Protein AF-A0A7J8VBV7-F1 (afdb_monomer_lite)

Organism: NCBI:txid34286

Structure (mmCIF, N/CA/C/O backbone):
data_AF-A0A7J8VBV7-F1
#
_entry.id   AF-A0A7J8VBV7-F1
#
loop_
_atom_site.group_PDB
_atom_site.id
_atom_site.type_symbol
_atom_site.label_atom_id
_atom_site.label_alt_id
_atom_site.label_comp_id
_atom_site.label_asym_id
_atom_site.label_entity_id
_atom_site.label_seq_id
_atom_site.pdbx_PDB_ins_code
_atom_site.Cartn_x
_atom_site.Cartn_y
_atom_site.Cartn_z
_atom_site.occupancy
_atom_site.B_iso_or_equiv
_atom_site.auth_seq_id
_atom_site.auth_comp_id
_atom_site.auth_asym_id
_atom_site.auth_atom_id
_atom_site.pdbx_PDB_model_num
ATOM 1 N N . MET A 1 1 ? 6.362 -12.264 -15.106 1.00 52.06 1 MET A N 1
ATOM 2 C CA . MET A 1 1 ? 5.657 -11.203 -14.359 1.00 52.06 1 MET A CA 1
ATOM 3 C C . MET A 1 1 ? 6.710 -10.272 -13.804 1.00 52.06 1 MET A C 1
ATOM 5 O O . MET A 1 1 ? 7.681 -10.774 -13.253 1.00 52.06 1 MET A O 1
ATOM 9 N N . ASP A 1 2 ? 6.552 -8.964 -13.987 1.00 80.12 2 ASP A N 1
ATOM 10 C CA . ASP A 1 2 ? 7.493 -7.982 -13.446 1.00 80.12 2 ASP A CA 1
ATOM 11 C C . ASP A 1 2 ? 7.449 -8.020 -11.915 1.00 80.12 2 ASP A C 1
ATOM 13 O O . ASP A 1 2 ? 6.386 -7.823 -11.323 1.00 80.12 2 ASP A O 1
ATOM 17 N N . SER A 1 3 ? 8.596 -8.277 -11.278 1.00 84.50 3 SER A N 1
ATOM 18 C CA . SER A 1 3 ? 8.725 -8.381 -9.813 1.00 84.50 3 SER A CA 1
ATOM 19 C C . SER A 1 3 ? 8.116 -7.171 -9.092 1.00 84.50 3 SER A C 1
ATOM 21 O O . SER A 1 3 ? 7.431 -7.320 -8.086 1.00 84.50 3 SER A O 1
ATOM 23 N N . ILE A 1 4 ? 8.285 -5.980 -9.671 1.00 87.12 4 ILE A N 1
ATOM 24 C CA . ILE A 1 4 ? 7.755 -4.706 -9.167 1.00 87.12 4 ILE A CA 1
ATOM 25 C C . ILE A 1 4 ? 6.220 -4.693 -9.157 1.00 87.12 4 ILE A C 1
ATOM 27 O O . ILE A 1 4 ? 5.601 -4.245 -8.195 1.00 87.12 4 ILE A O 1
ATOM 31 N N . ALA A 1 5 ? 5.584 -5.177 -10.227 1.00 88.25 5 ALA A N 1
ATOM 32 C CA . ALA A 1 5 ? 4.127 -5.190 -10.330 1.00 88.25 5 ALA A CA 1
ATOM 33 C C . ALA A 1 5 ? 3.504 -6.170 -9.325 1.00 88.25 5 ALA A C 1
ATOM 35 O O . ALA A 1 5 ? 2.479 -5.857 -8.720 1.00 88.25 5 ALA A O 1
ATOM 36 N N . ALA A 1 6 ? 4.144 -7.327 -9.120 1.00 89.69 6 ALA A N 1
ATOM 37 C CA . ALA A 1 6 ? 3.721 -8.301 -8.117 1.00 89.69 6 ALA A CA 1
ATOM 38 C C . ALA A 1 6 ? 3.799 -7.720 -6.697 1.00 89.69 6 ALA A C 1
ATOM 40 O O . ALA A 1 6 ? 2.858 -7.856 -5.917 1.00 89.69 6 ALA A O 1
ATOM 41 N N . GLU A 1 7 ? 4.880 -7.008 -6.387 1.00 87.25 7 GLU A N 1
ATOM 42 C CA . GLU A 1 7 ? 5.092 -6.389 -5.080 1.00 87.25 7 GLU A CA 1
ATOM 43 C C . GLU A 1 7 ? 4.105 -5.248 -4.794 1.00 87.25 7 GLU A C 1
ATOM 45 O O . GLU A 1 7 ? 3.481 -5.213 -3.734 1.00 87.25 7 GLU A O 1
ATOM 50 N N . ILE A 1 8 ? 3.863 -4.367 -5.772 1.00 89.62 8 ILE A N 1
ATOM 51 C CA . ILE A 1 8 ? 2.813 -3.340 -5.681 1.00 89.62 8 ILE A CA 1
ATOM 52 C C . ILE A 1 8 ? 1.439 -3.989 -5.448 1.00 89.62 8 ILE A C 1
ATOM 54 O O . ILE A 1 8 ? 0.664 -3.514 -4.616 1.00 89.62 8 ILE A O 1
ATOM 58 N N . GLY A 1 9 ? 1.141 -5.085 -6.153 1.00 89.88 9 GLY A N 1
ATOM 59 C CA . GLY A 1 9 ? -0.091 -5.851 -5.964 1.00 89.88 9 GLY A CA 1
ATOM 60 C C . GLY A 1 9 ? -0.228 -6.411 -4.546 1.00 89.88 9 GLY A C 1
ATOM 61 O O . GLY A 1 9 ? -1.288 -6.273 -3.936 1.00 89.88 9 GLY A O 1
ATOM 62 N N . ALA A 1 10 ? 0.846 -6.975 -3.989 1.00 89.19 10 ALA A N 1
ATOM 63 C CA . ALA A 1 10 ? 0.859 -7.505 -2.627 1.00 89.19 10 ALA A CA 1
ATOM 64 C C . ALA A 1 10 ? 0.573 -6.418 -1.574 1.00 89.19 10 ALA A C 1
ATOM 66 O O . ALA A 1 10 ? -0.252 -6.634 -0.686 1.00 89.19 10 ALA A O 1
ATOM 67 N N . ILE A 1 11 ? 1.173 -5.228 -1.714 1.00 87.88 11 ILE A N 1
ATOM 68 C CA . ILE A 1 11 ? 0.923 -4.077 -0.824 1.00 87.88 11 ILE A CA 1
ATOM 69 C C . ILE A 1 11 ? -0.564 -3.695 -0.829 1.00 87.88 11 ILE A C 1
ATOM 71 O O . ILE A 1 11 ? -1.162 -3.480 0.225 1.00 87.88 11 ILE A O 1
ATOM 75 N N . ILE A 1 12 ? -1.176 -3.624 -2.013 1.00 90.69 12 ILE A N 1
ATOM 76 C CA . ILE A 1 12 ? -2.596 -3.280 -2.171 1.00 90.69 12 ILE A CA 1
ATOM 77 C C . ILE A 1 12 ? -3.484 -4.321 -1.478 1.00 90.69 12 ILE A C 1
ATOM 79 O O . ILE A 1 12 ? -4.374 -3.948 -0.712 1.00 90.69 12 ILE A O 1
ATOM 83 N N . ILE A 1 13 ? -3.215 -5.612 -1.703 1.00 89.56 13 ILE A N 1
ATOM 84 C CA . ILE A 1 13 ? -3.986 -6.715 -1.112 1.00 89.56 13 ILE A CA 1
ATOM 85 C C . ILE A 1 13 ? -3.892 -6.686 0.414 1.00 89.56 13 ILE A C 1
ATOM 87 O O . ILE A 1 13 ? -4.913 -6.798 1.090 1.00 89.56 13 ILE A O 1
ATOM 91 N N . VAL A 1 14 ? -2.694 -6.502 0.975 1.00 88.94 14 VAL A N 1
ATOM 92 C CA . VAL A 1 14 ? -2.514 -6.517 2.433 1.00 88.94 14 VAL A CA 1
ATOM 93 C C . VAL A 1 14 ? -3.239 -5.343 3.102 1.00 88.94 14 VAL A C 1
ATOM 95 O O . VAL A 1 14 ? -3.853 -5.519 4.155 1.00 88.94 14 VAL A O 1
ATOM 98 N N . LEU A 1 15 ? -3.240 -4.165 2.464 1.00 87.19 15 LEU A N 1
ATOM 99 C CA . LEU A 1 15 ? -3.983 -2.995 2.936 1.00 87.19 15 LEU A CA 1
ATOM 100 C C . LEU A 1 15 ? -5.497 -3.235 2.895 1.00 87.19 15 LEU A C 1
ATOM 102 O O . LEU A 1 15 ? -6.194 -2.870 3.842 1.00 87.19 15 LEU A O 1
ATOM 106 N N . ASP A 1 16 ? -6.005 -3.867 1.834 1.00 89.31 16 ASP A N 1
ATOM 107 C CA . ASP A 1 16 ? -7.427 -4.208 1.721 1.00 89.31 16 ASP A CA 1
ATOM 108 C C . ASP A 1 16 ? -7.867 -5.221 2.760 1.00 89.31 16 ASP A C 1
ATOM 110 O O . ASP A 1 16 ? -8.886 -5.009 3.415 1.00 89.31 16 ASP A O 1
ATOM 114 N N . VAL A 1 17 ? -7.093 -6.290 2.950 1.00 87.88 17 VAL A N 1
ATOM 115 C CA . VAL A 1 17 ? -7.388 -7.303 3.966 1.00 87.88 17 VAL A CA 1
ATOM 116 C C . VAL A 1 17 ? -7.396 -6.661 5.348 1.00 87.88 17 VAL A C 1
ATOM 118 O O . VAL A 1 17 ? -8.360 -6.830 6.088 1.00 87.88 17 VAL A O 1
ATOM 121 N N . TYR A 1 18 ? -6.389 -5.856 5.689 1.00 84.81 18 TYR A N 1
ATOM 122 C CA . TYR A 1 18 ? -6.334 -5.198 6.993 1.00 84.81 18 TYR A CA 1
ATOM 123 C C . TYR A 1 18 ? -7.543 -4.272 7.234 1.00 84.81 18 TYR A C 1
ATOM 125 O O . TYR A 1 18 ? -8.141 -4.280 8.316 1.00 84.81 18 TYR A O 1
ATOM 133 N N . LEU A 1 19 ? -7.937 -3.487 6.224 1.00 85.94 19 LEU A N 1
ATOM 134 C CA . LEU A 1 19 ? -9.118 -2.624 6.305 1.00 85.94 19 LEU A CA 1
ATOM 135 C C . LEU A 1 19 ? -10.414 -3.438 6.423 1.00 85.94 19 LEU A C 1
ATOM 137 O O . LEU A 1 19 ? -11.256 -3.111 7.260 1.00 85.94 19 LEU A O 1
ATOM 141 N N . ALA A 1 20 ? -10.563 -4.502 5.631 1.00 89.06 20 ALA A N 1
ATOM 142 C CA . ALA A 1 20 ? -11.735 -5.377 5.636 1.00 89.06 20 ALA A CA 1
ATOM 143 C C . ALA A 1 20 ? -11.903 -6.122 6.968 1.00 89.06 20 ALA A C 1
ATOM 145 O O . ALA A 1 20 ? -13.024 -6.301 7.439 1.00 89.06 20 ALA A O 1
ATOM 146 N N . MET A 1 21 ? -10.796 -6.482 7.619 1.00 85.88 21 MET A N 1
ATOM 147 C CA . MET A 1 21 ? -10.790 -7.099 8.949 1.00 85.88 21 MET A CA 1
ATOM 148 C C . MET A 1 21 ? -11.158 -6.115 10.075 1.00 85.88 21 MET A C 1
ATOM 150 O O . MET A 1 21 ? -11.322 -6.513 11.231 1.00 85.88 21 MET A O 1
ATOM 154 N N . GLY A 1 22 ? -11.296 -4.818 9.771 1.00 84.25 22 GLY A N 1
ATOM 155 C CA . GLY A 1 22 ? -11.640 -3.795 10.756 1.00 84.25 22 GLY A CA 1
ATOM 156 C C . GLY A 1 22 ? -10.579 -3.669 11.849 1.00 84.25 22 GLY A C 1
ATOM 157 O O . GLY A 1 22 ? -10.922 -3.491 13.023 1.00 84.25 22 GLY A O 1
ATOM 158 N N . TRP A 1 23 ? -9.304 -3.826 11.480 1.00 80.69 23 TRP A N 1
ATOM 159 C CA . TRP A 1 23 ? -8.164 -3.784 12.401 1.00 80.69 23 TRP A CA 1
ATOM 160 C C . TRP A 1 23 ? -7.632 -2.381 12.671 1.00 80.69 23 TRP A C 1
ATOM 162 O O . TRP A 1 23 ? -6.791 -2.211 13.551 1.00 80.69 23 TRP A O 1
ATOM 172 N N . LYS A 1 24 ? -8.183 -1.363 12.002 1.00 77.88 24 LYS A N 1
ATOM 173 C CA . LYS A 1 24 ? -7.886 0.041 12.290 1.00 77.88 24 LYS A CA 1
ATOM 174 C C . LYS A 1 24 ? -8.010 0.326 13.795 1.00 77.88 24 LYS A C 1
ATOM 176 O O . LYS A 1 24 ? -9.062 0.080 14.384 1.00 77.88 24 LYS A O 1
ATOM 181 N N . GLY A 1 25 ? -6.939 0.845 14.396 1.00 73.56 25 GLY A N 1
ATOM 182 C CA . GLY A 1 25 ? -6.873 1.176 15.824 1.00 73.56 25 GLY A CA 1
ATOM 183 C C . GLY A 1 25 ? -6.778 -0.028 16.772 1.00 73.56 25 GLY A C 1
ATOM 184 O O . GLY A 1 25 ? -6.764 0.167 17.983 1.00 73.56 25 GLY A O 1
ATOM 185 N N . LYS A 1 26 ? -6.716 -1.264 16.253 1.00 75.00 26 LYS A N 1
ATOM 186 C CA . LYS A 1 26 ? -6.596 -2.503 17.048 1.00 75.00 26 LYS A CA 1
ATOM 187 C C . LYS A 1 26 ? -5.180 -3.087 17.060 1.00 75.00 26 LYS A C 1
ATOM 189 O O . LYS A 1 26 ? -4.898 -3.936 17.895 1.00 75.00 26 LYS A O 1
ATOM 194 N N . GLY A 1 27 ? -4.308 -2.650 16.152 1.00 71.62 27 GLY A N 1
ATOM 195 C CA . GLY A 1 27 ? -2.916 -3.096 16.053 1.00 71.62 27 GLY A CA 1
ATOM 196 C C . GLY A 1 27 ? -2.175 -2.371 14.930 1.00 71.62 27 GLY A C 1
ATOM 197 O O . GLY A 1 27 ? -2.792 -1.647 14.155 1.00 71.62 27 GLY A O 1
ATOM 198 N N . SER A 1 28 ? -0.862 -2.544 14.818 1.00 71.94 28 SER A N 1
ATOM 199 C CA . SER A 1 28 ? -0.062 -1.956 13.733 1.00 71.94 28 SER A CA 1
ATOM 200 C C . SER A 1 28 ? 0.017 -2.883 12.513 1.00 71.94 28 SER A C 1
ATOM 202 O O . SER A 1 28 ? 0.262 -4.076 12.667 1.00 71.94 28 SER A O 1
ATOM 204 N N . LEU A 1 29 ? -0.146 -2.336 11.301 1.00 75.81 29 LEU A N 1
ATOM 205 C CA . LEU A 1 29 ? 0.131 -3.041 10.041 1.00 75.81 29 LEU A CA 1
ATOM 206 C C . LEU A 1 29 ? 1.533 -2.723 9.555 1.00 75.81 29 LEU A C 1
ATOM 208 O O . LEU A 1 29 ? 1.905 -1.548 9.482 1.00 75.81 29 LEU A O 1
ATOM 212 N N . ILE A 1 30 ? 2.255 -3.760 9.145 1.00 73.75 30 ILE A N 1
ATOM 213 C CA . ILE A 1 30 ? 3.641 -3.644 8.729 1.00 73.75 30 ILE A CA 1
ATOM 214 C C . ILE A 1 30 ? 3.841 -4.326 7.378 1.00 73.75 30 ILE A C 1
ATOM 216 O O . ILE A 1 30 ? 3.347 -5.410 7.135 1.00 73.75 30 ILE A O 1
ATOM 220 N N . ILE A 1 31 ? 4.600 -3.711 6.481 1.00 79.88 31 ILE A N 1
ATOM 221 C CA . ILE A 1 31 ? 4.813 -4.277 5.156 1.00 79.88 31 ILE A CA 1
ATOM 222 C C . ILE A 1 31 ? 6.305 -4.265 4.867 1.00 79.88 31 ILE A C 1
ATOM 224 O O . ILE A 1 31 ? 6.907 -3.196 4.797 1.00 79.88 31 ILE A O 1
ATOM 228 N N . GLU A 1 32 ? 6.886 -5.453 4.718 1.00 82.31 32 GLU A N 1
ATOM 229 C CA . GLU A 1 32 ? 8.249 -5.610 4.223 1.00 82.31 32 GLU A CA 1
ATOM 230 C C . GLU A 1 32 ? 8.241 -5.470 2.699 1.00 82.31 32 GLU A C 1
ATOM 232 O O . GLU A 1 32 ? 7.425 -6.084 2.008 1.00 82.31 32 GLU A O 1
ATOM 237 N N . ILE A 1 33 ? 9.125 -4.619 2.188 1.00 82.88 33 ILE A N 1
ATOM 238 C CA . ILE A 1 33 ? 9.263 -4.326 0.763 1.00 82.88 33 ILE A CA 1
ATOM 239 C C . ILE A 1 33 ? 10.659 -4.789 0.361 1.00 82.88 33 ILE A C 1
ATOM 241 O O . ILE A 1 33 ? 11.654 -4.247 0.837 1.00 82.88 33 ILE A O 1
ATOM 245 N N . GLY A 1 34 ? 10.725 -5.800 -0.499 1.00 83.19 34 GLY A N 1
ATOM 246 C CA . GLY A 1 34 ? 11.968 -6.362 -1.019 1.00 83.19 34 GLY A CA 1
ATOM 247 C C . GLY A 1 34 ? 12.601 -5.520 -2.132 1.00 83.19 34 GLY A C 1
ATOM 248 O O . GLY A 1 34 ? 13.786 -5.688 -2.421 1.00 83.19 34 GLY A O 1
ATOM 249 N N . SER A 1 35 ? 11.852 -4.603 -2.755 1.00 84.62 35 SER A N 1
ATOM 250 C CA . SER A 1 35 ? 12.380 -3.669 -3.755 1.00 84.62 35 SER A CA 1
ATOM 251 C C . SER A 1 35 ? 12.665 -2.278 -3.193 1.00 84.62 35 SER A C 1
ATOM 253 O O . SER A 1 35 ? 11.759 -1.503 -2.870 1.00 84.62 35 SER A O 1
ATOM 255 N N . ASN A 1 36 ? 13.944 -1.892 -3.225 1.00 87.19 36 ASN A N 1
ATOM 256 C CA . ASN A 1 36 ? 14.379 -0.524 -2.932 1.00 87.19 36 ASN A CA 1
ATOM 257 C C . ASN A 1 36 ? 13.716 0.528 -3.836 1.00 87.19 36 ASN A C 1
ATOM 259 O O . ASN A 1 36 ? 13.505 1.663 -3.404 1.00 87.19 36 ASN A O 1
ATOM 263 N N . GLU A 1 37 ? 13.385 0.184 -5.084 1.00 89.50 37 GLU A N 1
ATOM 264 C CA . GLU A 1 37 ? 12.703 1.105 -5.999 1.00 89.50 37 GLU A CA 1
ATOM 265 C C . GLU A 1 37 ? 11.277 1.382 -5.521 1.00 89.50 37 GLU A C 1
ATOM 267 O O . GLU A 1 37 ? 10.887 2.542 -5.366 1.00 89.50 37 GLU A O 1
ATOM 272 N N . VAL A 1 38 ? 10.523 0.320 -5.212 1.00 85.31 38 VAL A N 1
ATOM 273 C CA . VAL A 1 38 ? 9.150 0.423 -4.696 1.00 85.31 38 VAL A CA 1
ATOM 274 C C . VAL A 1 38 ? 9.141 1.184 -3.373 1.00 85.31 38 VAL A C 1
ATOM 276 O O . VAL A 1 38 ? 8.330 2.096 -3.199 1.00 85.31 38 VAL A O 1
ATOM 279 N N . PHE A 1 39 ? 10.082 0.878 -2.479 1.00 85.81 39 PHE A N 1
ATOM 280 C CA . PHE A 1 39 ? 10.249 1.592 -1.216 1.00 85.81 39 PHE A CA 1
ATOM 281 C C . PHE A 1 39 ? 10.474 3.096 -1.444 1.00 85.81 39 PHE A C 1
ATOM 283 O O . PHE A 1 39 ? 9.731 3.936 -0.927 1.00 85.81 39 PHE A O 1
ATOM 290 N N . SER A 1 40 ? 11.416 3.447 -2.324 1.00 87.19 40 SER A N 1
ATOM 291 C CA . SER A 1 40 ? 11.731 4.839 -2.671 1.00 87.19 40 SER A CA 1
ATOM 292 C C . SER A 1 40 ? 10.528 5.591 -3.255 1.00 87.19 40 SER A C 1
ATOM 294 O O . SER A 1 40 ? 10.343 6.782 -2.997 1.00 87.19 40 SER A O 1
ATOM 296 N N . TRP A 1 41 ? 9.680 4.917 -4.036 1.00 88.88 41 TRP A N 1
ATOM 297 C CA . TRP A 1 41 ? 8.466 5.496 -4.621 1.00 88.88 41 TRP A CA 1
ATOM 298 C C . TRP A 1 41 ? 7.371 5.779 -3.589 1.00 88.88 41 TRP A C 1
ATOM 300 O O . TRP A 1 41 ? 6.642 6.778 -3.713 1.00 88.88 41 TRP A O 1
ATOM 310 N N . ILE A 1 42 ? 7.255 4.930 -2.565 1.00 85.12 42 ILE A N 1
ATOM 311 C CA . ILE A 1 42 ? 6.336 5.137 -1.439 1.00 85.12 42 ILE A CA 1
ATOM 312 C C . ILE A 1 42 ? 6.789 6.337 -0.613 1.00 85.12 42 ILE A C 1
ATOM 314 O O . ILE A 1 42 ? 5.983 7.240 -0.358 1.00 85.12 42 ILE A O 1
ATOM 318 N N . GLU A 1 43 ? 8.074 6.388 -0.254 1.00 83.25 43 GLU A N 1
ATOM 319 C CA . GLU A 1 43 ? 8.630 7.463 0.567 1.00 83.25 43 GLU A CA 1
ATOM 320 C C . GLU A 1 43 ? 8.655 8.807 -0.164 1.00 83.25 43 GLU A C 1
ATOM 322 O O . GLU A 1 43 ? 8.270 9.839 0.397 1.00 83.25 43 GLU A O 1
ATOM 327 N N . ASN A 1 44 ? 9.050 8.808 -1.440 1.00 84.94 44 ASN A N 1
ATOM 328 C CA . ASN A 1 44 ? 9.274 10.024 -2.204 1.00 84.94 44 ASN A CA 1
ATOM 329 C C . ASN A 1 44 ? 8.445 10.066 -3.493 1.00 84.94 44 ASN A C 1
ATOM 331 O O . ASN A 1 44 ? 8.744 9.430 -4.505 1.00 84.94 44 ASN A O 1
ATOM 335 N N . LYS A 1 45 ? 7.436 10.947 -3.505 1.00 83.50 45 LYS A N 1
ATOM 336 C CA . LYS A 1 45 ? 6.571 11.167 -4.674 1.00 83.50 45 LYS A CA 1
ATOM 337 C C . LYS A 1 45 ? 7.326 11.584 -5.942 1.00 83.50 45 LYS A C 1
ATOM 339 O O . LYS A 1 45 ? 6.837 11.316 -7.038 1.00 83.50 45 LYS A O 1
ATOM 344 N N . ARG A 1 46 ? 8.485 12.237 -5.809 1.00 87.88 46 ARG A N 1
ATOM 345 C CA . ARG A 1 46 ? 9.272 12.733 -6.949 1.00 87.88 46 ARG A CA 1
ATOM 346 C C . ARG A 1 46 ? 9.963 11.616 -7.728 1.00 87.88 46 ARG A C 1
ATOM 348 O O . ARG A 1 46 ? 10.260 11.818 -8.895 1.00 87.88 46 ARG A O 1
ATOM 355 N N . LEU A 1 47 ? 10.192 10.463 -7.098 1.00 87.88 47 LEU A N 1
ATOM 356 C CA . LEU A 1 47 ? 10.874 9.326 -7.721 1.00 87.88 47 LEU A CA 1
ATOM 357 C C . LEU A 1 47 ? 9.918 8.409 -8.494 1.00 87.88 47 LEU A C 1
ATOM 359 O O . LEU A 1 47 ? 10.367 7.503 -9.186 1.00 87.88 47 LEU A O 1
ATOM 363 N N . ARG A 1 48 ? 8.602 8.631 -8.386 1.00 88.44 48 ARG A N 1
ATOM 364 C CA . ARG A 1 48 ? 7.594 7.741 -8.968 1.00 88.44 48 ARG A CA 1
ATOM 365 C C . ARG A 1 48 ? 7.535 7.860 -10.490 1.00 88.44 48 ARG A C 1
ATOM 367 O O . ARG A 1 48 ? 7.386 8.978 -10.997 1.00 88.44 48 ARG A O 1
ATOM 374 N N . PRO A 1 49 ? 7.469 6.728 -11.209 1.00 89.56 49 PRO A N 1
ATOM 375 C CA . PRO A 1 49 ? 7.101 6.716 -12.613 1.00 89.56 49 PRO A CA 1
ATOM 376 C C . PRO A 1 49 ? 5.751 7.404 -12.823 1.00 89.56 49 PRO A C 1
ATOM 378 O O . PRO A 1 49 ? 4.798 7.176 -12.071 1.00 89.56 49 PRO A O 1
ATOM 381 N N . TRP A 1 50 ? 5.652 8.231 -13.865 1.00 88.88 50 TRP A N 1
ATOM 382 C CA . TRP A 1 50 ? 4.438 8.998 -14.167 1.00 88.88 50 TRP 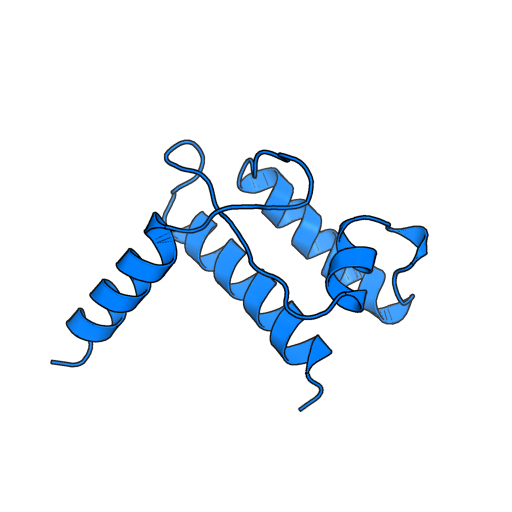A CA 1
ATOM 383 C C . TRP A 1 50 ? 3.193 8.106 -14.274 1.00 88.88 50 TRP A C 1
ATOM 385 O O . TRP A 1 50 ? 2.152 8.416 -13.697 1.00 88.88 50 TRP A O 1
ATOM 395 N N . MET A 1 51 ? 3.331 6.950 -14.931 1.00 88.25 51 MET A N 1
ATOM 396 C CA . MET A 1 51 ? 2.242 5.985 -15.130 1.00 88.25 51 MET A CA 1
ATOM 397 C C . MET A 1 51 ? 1.709 5.377 -13.824 1.00 88.25 51 MET A C 1
ATOM 399 O O . MET A 1 51 ? 0.567 4.934 -13.783 1.00 88.25 51 MET A O 1
ATOM 403 N N . LEU A 1 52 ? 2.505 5.370 -12.749 1.00 87.19 52 LEU A N 1
ATOM 404 C CA . LEU A 1 52 ? 2.143 4.754 -11.468 1.00 87.19 52 LEU A CA 1
ATOM 405 C C . LEU A 1 52 ? 1.630 5.772 -10.436 1.00 87.19 52 LEU A C 1
ATOM 407 O O . LEU A 1 52 ? 1.305 5.407 -9.306 1.00 87.19 52 LEU A O 1
ATOM 411 N N . GLN A 1 53 ? 1.531 7.056 -10.796 1.00 87.06 53 GLN A N 1
ATOM 412 C CA . GLN A 1 53 ? 1.121 8.118 -9.869 1.00 87.06 53 GLN A CA 1
ATOM 413 C C . GLN A 1 53 ? -0.258 7.86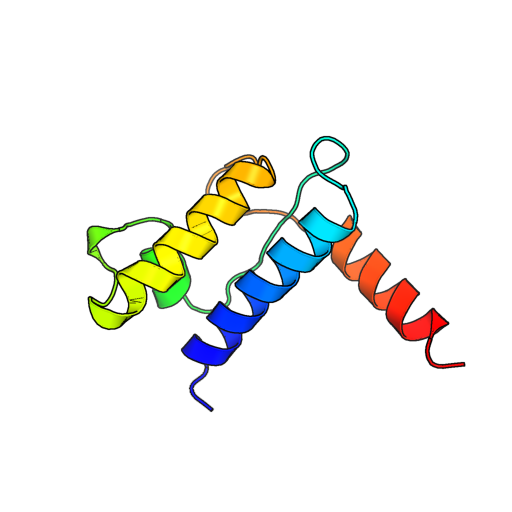5 -9.242 1.00 87.06 53 GLN A C 1
ATOM 415 O O . GLN A 1 53 ? -0.435 8.112 -8.047 1.00 87.06 53 GLN A O 1
ATOM 420 N N . SER A 1 54 ? -1.226 7.372 -10.022 1.00 90.50 54 SER A N 1
ATOM 421 C CA . SER A 1 54 ? -2.578 7.054 -9.542 1.00 90.50 54 SER A CA 1
ATOM 422 C C . SER A 1 54 ? -2.574 5.886 -8.554 1.00 90.50 54 SER A C 1
ATOM 424 O O . SER A 1 54 ? -3.183 5.995 -7.492 1.00 90.50 54 SER A O 1
ATOM 426 N N . ILE A 1 55 ? -1.824 4.824 -8.854 1.00 90.06 55 ILE A N 1
ATOM 427 C CA . ILE A 1 55 ? -1.692 3.635 -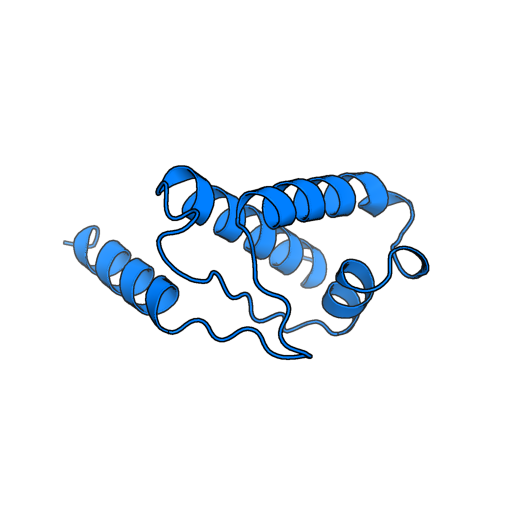8.003 1.00 90.06 55 ILE A CA 1
ATOM 428 C C . ILE A 1 55 ? -1.076 4.011 -6.654 1.00 90.06 55 ILE A C 1
ATOM 430 O O . ILE A 1 55 ? -1.648 3.728 -5.607 1.00 90.06 55 ILE A O 1
ATOM 434 N N . PHE A 1 56 ? 0.040 4.742 -6.650 1.00 87.94 56 PHE A N 1
ATOM 435 C CA . PHE A 1 56 ? 0.668 5.168 -5.395 1.00 87.94 56 PHE A CA 1
ATOM 436 C C . PHE A 1 56 ? -0.147 6.212 -4.626 1.00 87.94 56 PHE A C 1
ATOM 438 O O . PHE A 1 56 ? 0.009 6.347 -3.412 1.00 87.94 56 PHE A O 1
ATOM 445 N N . LYS A 1 57 ? -1.009 6.977 -5.305 1.00 88.94 57 LYS A N 1
ATOM 446 C CA . LYS A 1 57 ? -1.989 7.833 -4.625 1.00 88.94 57 LYS A CA 1
ATOM 447 C C . LYS A 1 57 ? -3.028 6.979 -3.895 1.00 88.94 57 LYS A C 1
ATOM 449 O O . LYS A 1 57 ? -3.360 7.300 -2.760 1.00 88.94 57 LYS A O 1
ATOM 454 N N . ASP A 1 58 ? -3.499 5.904 -4.519 1.00 91.12 58 ASP A N 1
ATOM 455 C CA . ASP A 1 58 ? -4.453 4.983 -3.906 1.00 91.12 58 ASP A CA 1
ATOM 456 C C . ASP A 1 58 ? -3.842 4.209 -2.727 1.00 91.12 58 ASP A C 1
ATOM 458 O O . ASP A 1 58 ? -4.415 4.203 -1.640 1.00 91.12 58 ASP A O 1
ATOM 462 N N . ILE A 1 59 ? -2.625 3.675 -2.887 1.00 88.06 59 ILE A N 1
ATOM 463 C CA . ILE A 1 59 ? -1.863 3.045 -1.793 1.00 88.06 59 ILE A CA 1
ATOM 464 C C . ILE A 1 59 ? -1.744 4.005 -0.609 1.00 88.06 59 ILE A C 1
ATOM 466 O O . ILE A 1 59 ? -2.073 3.635 0.514 1.00 88.06 59 ILE A O 1
ATOM 470 N N . LYS A 1 60 ? -1.355 5.264 -0.851 1.00 86.19 60 LYS A N 1
ATOM 471 C CA . LYS A 1 60 ? -1.252 6.260 0.219 1.00 86.19 60 LYS A CA 1
ATOM 472 C C . LYS A 1 60 ? -2.595 6.513 0.908 1.00 86.19 60 LYS A C 1
ATOM 474 O O . LYS A 1 60 ? -2.649 6.510 2.130 1.00 86.19 60 LYS A O 1
ATOM 479 N N . ASN A 1 61 ? -3.680 6.664 0.149 1.00 88.50 61 ASN A N 1
ATOM 480 C CA . ASN A 1 61 ? -5.014 6.841 0.729 1.00 88.50 61 ASN A CA 1
ATOM 481 C C . ASN A 1 61 ? -5.423 5.655 1.616 1.00 88.50 61 ASN A C 1
ATOM 483 O O . ASN A 1 61 ? -6.120 5.845 2.610 1.00 88.50 61 ASN A O 1
ATOM 487 N N . ARG A 1 62 ? -5.032 4.429 1.253 1.00 86.44 62 ARG A N 1
ATOM 488 C CA . ARG A 1 62 ? -5.276 3.229 2.064 1.00 86.44 62 ARG A CA 1
ATOM 489 C C . ARG A 1 62 ? -4.395 3.218 3.310 1.00 86.44 62 ARG A C 1
ATOM 491 O O . ARG A 1 62 ? -4.927 2.997 4.390 1.00 86.44 62 ARG A O 1
ATOM 498 N N . MET A 1 63 ? -3.108 3.548 3.181 1.00 83.06 63 MET A N 1
ATOM 499 C CA . MET A 1 63 ? -2.174 3.715 4.306 1.00 83.06 63 MET A CA 1
ATOM 500 C C . MET A 1 63 ? -2.671 4.750 5.328 1.00 83.06 63 MET A C 1
ATOM 502 O O . MET A 1 63 ? -2.650 4.500 6.530 1.00 83.06 63 MET A O 1
ATOM 506 N N . ASP A 1 64 ? -3.192 5.884 4.856 1.00 82.50 64 ASP A N 1
ATOM 507 C CA . ASP A 1 64 ? -3.754 6.931 5.717 1.00 82.50 64 ASP A CA 1
ATOM 508 C C . ASP A 1 64 ? -5.002 6.431 6.478 1.00 82.50 64 ASP A C 1
ATOM 510 O O . ASP A 1 64 ? -5.290 6.886 7.584 1.00 82.50 64 ASP A O 1
ATOM 514 N N . LYS A 1 65 ? -5.742 5.456 5.926 1.00 79.88 65 LYS A N 1
ATOM 515 C CA . LYS A 1 65 ? -6.896 4.838 6.603 1.00 79.88 65 LYS A CA 1
ATOM 516 C C . LYS A 1 65 ? -6.499 3.820 7.666 1.00 79.88 65 LYS A C 1
ATOM 518 O O . LYS A 1 65 ? -7.275 3.641 8.603 1.00 79.88 65 LYS A O 1
ATOM 523 N N . VAL A 1 66 ? -5.351 3.158 7.527 1.00 69.00 66 VAL A N 1
ATOM 524 C CA . VAL A 1 66 ? -4.885 2.129 8.473 1.00 69.00 66 VAL A CA 1
ATOM 525 C C . VAL A 1 66 ? -4.094 2.688 9.658 1.00 69.00 66 VAL A C 1
ATOM 527 O O . VAL A 1 66 ? -3.769 1.917 10.549 1.00 69.00 66 VAL A O 1
ATOM 530 N N . GLU A 1 67 ? -3.829 4.002 9.716 1.00 61.34 67 GLU A N 1
ATOM 531 C CA . GLU A 1 67 ? -2.984 4.616 10.761 1.00 61.34 67 GLU A CA 1
ATOM 532 C C . GLU A 1 67 ? -1.643 3.874 10.935 1.00 61.34 67 GLU A C 1
ATOM 534 O O . GLU A 1 67 ? -1.181 3.634 12.048 1.00 61.34 67 GLU A O 1
ATOM 539 N N . CYS A 1 68 ? -0.991 3.495 9.827 1.00 55.41 68 CYS A N 1
ATOM 540 C CA . CYS A 1 68 ? 0.363 2.940 9.884 1.00 55.41 68 CYS A CA 1
ATOM 541 C C . CYS A 1 68 ? 1.309 3.959 10.549 1.00 55.41 68 CYS A C 1
ATOM 543 O O . CYS A 1 68 ? 1.661 4.977 9.945 1.00 55.41 68 CYS A O 1
ATOM 545 N N . LEU A 1 69 ? 1.725 3.693 11.792 1.00 46.25 69 LEU A N 1
ATOM 546 C CA . LEU A 1 69 ? 2.719 4.499 12.497 1.00 46.25 69 LEU A CA 1
ATOM 547 C C . LEU A 1 69 ? 4.055 4.416 11.754 1.00 46.25 69 LEU A C 1
ATOM 549 O O . LEU A 1 69 ? 4.645 3.345 11.635 1.00 46.25 69 LEU A O 1
ATOM 553 N N . ARG A 1 70 ? 4.537 5.565 11.271 1.00 46.00 70 ARG A N 1
ATOM 554 C CA . ARG A 1 70 ? 5.888 5.715 10.725 1.00 46.00 70 ARG A CA 1
ATOM 555 C C . ARG A 1 70 ? 6.895 5.701 11.873 1.00 46.00 70 ARG A C 1
ATOM 557 O O . ARG A 1 70 ? 7.134 6.746 12.472 1.00 46.00 70 ARG A O 1
ATOM 564 N N . HIS A 1 71 ? 7.500 4.556 12.159 1.00 37.28 71 HIS A N 1
ATOM 565 C CA . HIS A 1 71 ? 8.821 4.535 12.788 1.00 37.28 71 HIS A CA 1
ATOM 566 C C . HIS A 1 71 ? 9.858 4.245 11.701 1.00 37.28 71 HIS A C 1
ATOM 568 O O . HIS A 1 71 ? 9.591 3.495 10.769 1.00 37.28 71 H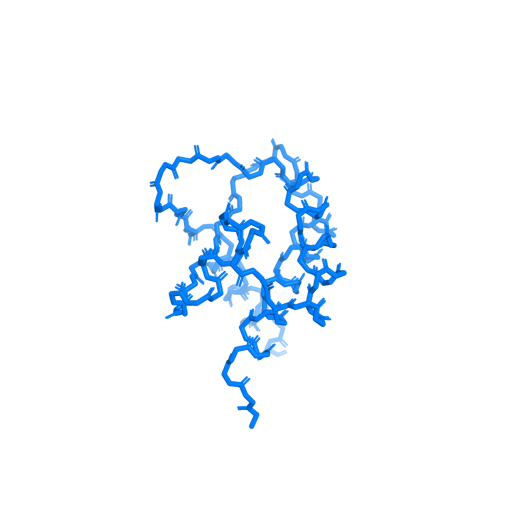IS A O 1
ATOM 574 N N . GLY A 1 72 ? 10.966 4.987 11.735 1.00 36.16 72 GLY A N 1
ATOM 575 C CA . GLY A 1 72 ? 11.925 5.090 10.637 1.00 36.16 72 GLY A CA 1
ATOM 576 C C . GLY A 1 72 ? 12.381 3.738 10.088 1.00 36.16 72 GLY A C 1
ATOM 577 O O . GLY A 1 72 ? 12.714 2.854 10.862 1.00 36.16 72 GLY A O 1
ATOM 578 N N . ALA A 1 73 ? 12.401 3.637 8.756 1.00 40.16 73 ALA A N 1
ATOM 579 C CA . ALA A 1 73 ? 12.958 2.567 7.916 1.00 40.16 73 ALA A CA 1
ATOM 580 C C . ALA A 1 73 ? 12.525 1.107 8.174 1.00 40.16 73 ALA A C 1
ATOM 582 O O . ALA A 1 73 ? 12.741 0.276 7.302 1.00 40.16 73 ALA A O 1
ATOM 583 N N . GLU A 1 74 ? 11.852 0.792 9.275 1.00 37.72 74 GLU A N 1
ATOM 584 C CA . GLU A 1 74 ? 11.352 -0.541 9.580 1.00 37.72 74 GLU A CA 1
ATOM 585 C C . GLU A 1 74 ? 9.936 -0.448 10.131 1.00 37.72 74 GLU A C 1
ATOM 587 O O . GLU A 1 74 ? 9.644 0.198 11.138 1.00 37.72 74 GLU A O 1
ATOM 592 N N . TYR A 1 75 ? 9.047 -1.156 9.457 1.00 49.34 75 TYR A N 1
ATOM 593 C CA . TYR A 1 75 ? 7.760 -1.529 9.995 1.00 49.34 75 TYR A CA 1
ATOM 594 C C . TYR A 1 75 ? 7.946 -3.025 10.409 1.00 49.34 75 TYR A C 1
ATOM 596 O O . TYR A 1 75 ? 8.568 -3.770 9.656 1.00 49.34 75 TYR A O 1
ATOM 604 N N . ILE A 1 76 ? 7.435 -3.491 11.567 1.00 42.03 76 ILE A N 1
ATOM 605 C CA . ILE A 1 76 ? 7.454 -4.867 12.174 1.00 42.03 76 ILE A CA 1
ATOM 606 C C . ILE A 1 76 ? 6.102 -5.679 12.137 1.00 42.03 76 ILE A C 1
ATOM 608 O O . ILE A 1 76 ? 5.150 -5.378 12.853 1.00 42.03 76 ILE A O 1
ATOM 612 N N . MET A 1 77 ? 5.981 -6.769 11.354 1.00 45.91 77 MET A N 1
ATOM 613 C CA . MET A 1 77 ? 4.728 -7.553 11.223 1.00 45.91 77 MET A CA 1
ATOM 614 C C . MET A 1 77 ? 4.839 -8.912 11.917 1.00 45.91 77 MET A C 1
ATOM 616 O O . MET A 1 77 ? 5.074 -9.916 11.252 1.00 45.91 77 MET A O 1
ATOM 620 N N . SER A 1 78 ? 4.639 -8.978 13.235 1.00 44.38 78 SER A N 1
ATOM 621 C CA . SER A 1 78 ? 4.501 -10.278 13.916 1.00 44.38 78 SER A CA 1
ATOM 622 C C . SER A 1 78 ? 3.088 -10.852 13.780 1.00 44.38 78 SER A C 1
ATOM 624 O O . SER A 1 78 ? 2.925 -12.042 13.526 1.00 44.38 78 SER A O 1
ATOM 626 N N . ASP A 1 79 ? 2.055 -10.011 13.857 1.00 41.38 79 ASP A N 1
ATOM 627 C CA . ASP A 1 79 ? 0.711 -10.521 14.169 1.00 41.38 79 ASP A CA 1
ATOM 628 C C . ASP A 1 79 ? -0.107 -10.921 12.927 1.00 41.38 79 ASP A C 1
ATOM 630 O O . ASP A 1 79 ? -0.917 -11.847 12.972 1.00 41.38 79 ASP A O 1
ATOM 634 N N . VAL A 1 80 ? 0.113 -10.266 11.781 1.00 47.47 80 VAL A N 1
ATOM 635 C CA . VAL A 1 80 ? -0.681 -10.512 10.560 1.00 47.47 80 VAL A CA 1
ATOM 636 C C . VAL A 1 80 ? -0.189 -11.732 9.788 1.00 47.47 80 VAL A C 1
ATOM 638 O O . VAL A 1 80 ? -1.012 -12.490 9.281 1.00 47.47 80 VAL A O 1
ATOM 641 N N . VAL A 1 81 ? 1.129 -11.954 9.702 1.00 50.94 81 VAL A N 1
ATOM 642 C CA . VAL A 1 81 ? 1.678 -13.144 9.027 1.00 50.94 81 VAL A CA 1
ATOM 643 C C . VAL A 1 81 ? 1.261 -14.396 9.784 1.00 50.94 81 VAL A C 1
ATOM 645 O O . VAL A 1 81 ? 0.778 -15.336 9.163 1.00 50.94 81 VAL A O 1
ATOM 648 N N . GLU A 1 82 ? 1.347 -14.388 11.117 1.00 46.72 82 GLU A N 1
ATOM 649 C CA . GLU A 1 82 ? 0.911 -15.514 11.942 1.00 46.72 82 GLU A CA 1
ATOM 650 C C . GLU A 1 82 ? -0.605 -15.757 11.820 1.00 46.72 82 GLU A C 1
ATOM 652 O O . GLU A 1 82 ? -1.037 -16.904 11.698 1.00 46.72 82 GLU A O 1
ATOM 657 N N . PHE A 1 83 ? -1.424 -14.698 11.771 1.00 47.84 83 PHE A N 1
ATOM 658 C CA . PHE A 1 83 ? -2.870 -14.817 11.559 1.00 47.84 83 PHE A CA 1
ATOM 659 C C . PHE A 1 83 ? -3.233 -15.335 10.160 1.00 47.84 83 PHE A C 1
ATOM 661 O O . PHE A 1 83 ? -4.127 -16.172 10.040 1.00 47.84 83 PHE A O 1
ATOM 668 N N . LEU A 1 84 ? -2.552 -14.880 9.103 1.00 49.09 84 LEU A N 1
ATOM 669 C CA . LEU A 1 84 ? -2.775 -15.355 7.734 1.00 49.09 84 LEU A CA 1
ATOM 670 C C . LEU A 1 84 ? -2.285 -16.794 7.548 1.00 49.09 84 LEU A C 1
ATOM 672 O O . LEU A 1 84 ? -2.980 -17.573 6.901 1.00 49.09 84 LEU A O 1
ATOM 676 N N . LEU A 1 85 ? -1.167 -17.182 8.171 1.00 49.81 85 LEU A N 1
ATOM 677 C CA . LEU A 1 85 ? -0.715 -18.577 8.203 1.00 49.81 85 LEU A CA 1
ATOM 678 C C . LEU A 1 85 ? -1.736 -19.464 8.922 1.00 49.81 85 LEU A C 1
ATOM 680 O O . LEU A 1 85 ? -2.122 -20.509 8.404 1.00 49.81 85 LEU A O 1
ATOM 684 N N . LYS A 1 86 ? -2.219 -19.029 10.094 1.00 53.09 86 LYS A N 1
ATOM 685 C CA . LYS A 1 86 ? -3.244 -19.749 10.866 1.00 53.09 86 LYS A CA 1
ATOM 686 C C . LYS A 1 86 ? -4.564 -19.843 10.109 1.00 53.09 86 LYS A C 1
ATOM 688 O O . LYS A 1 86 ? -5.181 -20.901 10.103 1.00 53.09 86 LYS A O 1
ATOM 693 N N . SER A 1 87 ? -4.976 -18.767 9.443 1.00 46.81 87 SER A N 1
ATOM 694 C CA . SER A 1 87 ? -6.206 -18.739 8.650 1.00 46.81 87 SER A CA 1
ATOM 695 C C . SER A 1 87 ? -6.087 -19.634 7.420 1.00 46.81 87 SER A C 1
ATOM 697 O O . SER A 1 87 ? -6.981 -20.431 7.188 1.00 46.81 87 SER A O 1
ATOM 699 N N . TRP A 1 88 ? -4.973 -19.589 6.683 1.00 46.09 88 TRP A N 1
ATOM 700 C CA . TRP A 1 88 ? -4.724 -20.465 5.531 1.00 46.09 88 TRP A CA 1
ATOM 701 C C . TRP A 1 88 ? -4.713 -21.949 5.917 1.00 46.09 88 TRP A C 1
ATOM 703 O O . TRP A 1 88 ? -5.343 -22.769 5.248 1.00 46.09 88 TRP A O 1
ATOM 713 N N . LEU A 1 89 ? -4.051 -22.294 7.026 1.00 56.00 89 LEU A N 1
ATOM 714 C CA . LEU A 1 89 ? -4.070 -23.651 7.577 1.00 56.00 89 LEU A CA 1
ATOM 715 C C . LEU A 1 89 ? -5.484 -24.078 8.003 1.00 56.00 89 LEU A C 1
ATOM 717 O O . LEU A 1 89 ? -5.839 -25.237 7.823 1.00 56.00 89 LEU A O 1
ATOM 721 N N . ALA A 1 90 ? -6.305 -23.153 8.509 1.00 57.53 90 ALA A N 1
ATOM 722 C CA . ALA A 1 90 ? -7.678 -23.438 8.927 1.00 57.53 90 ALA A CA 1
ATOM 723 C C . ALA A 1 90 ? -8.657 -23.674 7.761 1.00 57.53 90 ALA A C 1
ATOM 725 O O . ALA A 1 90 ? -9.650 -24.368 7.953 1.00 57.53 90 ALA A O 1
ATOM 726 N N . VAL A 1 91 ? -8.396 -23.129 6.565 1.00 49.28 91 VAL A N 1
ATOM 727 C CA . VAL A 1 91 ? -9.202 -23.389 5.348 1.00 49.28 91 VAL A CA 1
ATOM 728 C C . VAL A 1 91 ? -8.631 -24.494 4.452 1.00 49.28 91 VAL A C 1
ATOM 730 O O . VAL A 1 91 ? -9.236 -24.814 3.434 1.00 49.28 91 VAL A O 1
ATOM 733 N N . SER A 1 92 ? -7.493 -25.089 4.823 1.00 50.25 92 SER A N 1
ATOM 734 C CA . SER A 1 92 ? -6.864 -26.203 4.092 1.00 50.25 92 SER A CA 1
ATOM 735 C C . SER A 1 92 ? -7.182 -27.586 4.694 1.00 50.25 92 SER A C 1
ATOM 737 O O . SER A 1 92 ? -6.442 -28.536 4.437 1.00 50.25 92 SER A O 1
ATOM 739 N N . VAL A 1 93 ? -8.249 -27.698 5.499 1.00 49.62 93 VAL A N 1
ATOM 740 C CA . VAL A 1 93 ? -8.768 -28.965 6.060 1.00 49.62 93 VAL A CA 1
ATOM 741 C C . VAL A 1 93 ? -9.969 -29.450 5.261 1.00 49.62 93 VAL A C 1
ATOM 743 O O . VAL A 1 93 ? -10.875 -28.623 5.018 1.00 49.62 93 VAL A O 1
#

pLDDT: mean 73.81, std 17.96, range [36.16, 91.12]

Radius of gyration: 14.03 Å; chains: 1; bounding box: 26×42×32 Å

Sequence (93 aa):
MDSIAAEIGAIIIVLDVYLAMGWKGKGSLIIEIGSNEVFSWIENKRLRPWMLQSIFKDIKNRMDKVECLRHGAEYIMSDVVEFLLKSWLAVSV

Foldseek 3Di:
DPPLVVQLVVLVVQLVVCVVVVCQVVDADFDDRPDPLNVCVLVDVVSDDPVCNVSSVVSVVSCVRRVHDDDDPGDDDPDVVVVVVVVVVVVVD

Secondary structure (DSSP, 8-state):
--HHHHHHHHHHHHHHHHHHTT-TTTS------S-HHHHHHHH-GGGS-GGGHHHHHHHHHHHHHHT----SS----SHHHHHHHHHHHHH--

=== Feature glossary ===
Legend for the data blocks above and below:

— What the protein is —

The amino-acid sequence is the protein's primary structure: the linear order of residues from the N-terminus to the C-terminus, written in one-letter code. Everything else here — the 3D coordinates, the secondary structure, the domain annotations — is ultimately a consequence of this string.

Database cross-references. InterPro integrates a dozen domain/family signature databases into unified entries with residue-range hits. GO terms attach function/process/location labels with evidence codes. CATH codes position the fold in a four-level structural taxonomy. Organism is the NCBI-taxonomy species name.

— Where its atoms are —

The mmCIF block holds the 3D Cartesian coordinates of each backbone atom (N, Cα, C, O) in ångströms. mmCIF is the PDB's canonical archive format — a tagged-loop text representation of the atomic model.

The six renders are orthographic views along the three Cartesian axes in both directions. Representation (cartoon, sticks, or surface) and color scheme (sequence-rainbow or by-chain) vary across proteins so the training set covers all the common visualization conventions.

— Local backbone conformation —

Secondary structure is the local, repeating backbone conformation. DSSP classifies it into eight states by reading the hydrogen-bond network: three helix types (H, G, I), two β types (E, B), two non-regular types (T, S), and unstructured coil (-).

SS3 is a coarse helix/strand/coil call (letters a/b/c) made by the P-SEA algorithm from inter-Cα distances and dihedrals. It is less detailed than DSSP but needs only Cα positions.

Backbone dihedral angles. Every residue except chain termini has a φ (preceding-C → N → Cα → C) and a ψ (N → Cα → C → next-N). They are reported in degrees following the IUPAC sign convention. Secondary structure is essentially a statement about which (φ, ψ) basin each residue occupies.

— Global shape and packing —

The geometric summary reports three shape descriptors. Rg (radius of gyration) measures how spread out the Cα atoms are about their centre of mass; compact globular proteins have small Rg, elongated or unfolded ones large. Cα contacts (<8 Å, |i−j|>4) count long-range residue pairs in spatial proximity — high for tightly packed folds, near zero for rods or random coil. The bounding-box extents give the protein's footprint along x, y, z in Å.

Solvent accessibility: the surface area of each residue that a 1.4 Å water probe can touch, in Å². When only backbone atoms are present the absolute values are lower than full-atom SASA (side chains contribute most of the area) and are flagged as backbone-only.

Plot images: a contact map (which residues are close in 3D, as an N×N binary image), a Ramachandran scatter (backbone torsion angles, revealing secondary-structure composition at a glance), and — for AlphaFold structures — a PAE heatmap (pairwise prediction confidence).

— Structural neighborhood —

Foldseek's 3Di representation compresses backbone geometry into a per-residue letter drawn from a learned twenty-state alphabet. It captures the tertiary interaction pattern around each residue — which residues are packed against it in space, regardless of where they are in sequence.

Structural nearest neighbors (via Foldseek easy-se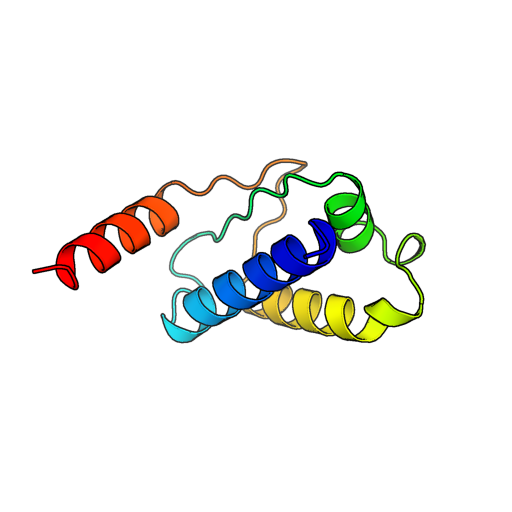arch vs the PDB). Reported per hit: target PDB id, E-value, and alignment TM-score. A TM-score above ~0.5 is the conventional threshold for 'same fold'.

— Confidence and disorder —

pLDDT (predicted Local Distance Difference Test) is AlphaFold's per-residue confidence score, ranging from 0 to 100. Values above 90 indicate high confidence (typically well-packed cores); 70–90 is confident; 50–70 low confidence; below 50 usually means the region is disordered or the prediction is unreliable there. AlphaFold stores pLDDT in the mmCIF B-factor column.

For experimental (PDB) structures, the B-factor (temperature factor) quantifies the positional spread of each atom in the crystal — a combination of thermal vibration and static disorder — in units of Å². High B-factors mark flexible loops or poorly resolved regions; low B-factors mark the rigid, well-ordered core.

Predicted Aligned Error (PAE) is an AlphaFold confidence matrix: entry (i, j) is the expected er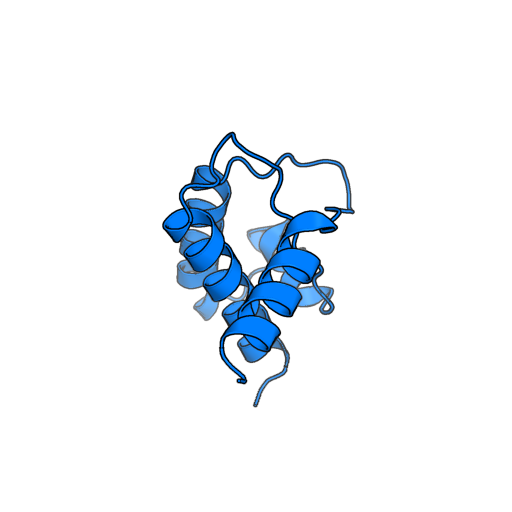ror in the position of residue j, in ångströms, when the prediction is superimposed on the true structure at residue i. Low PAE within a block of residues means that block is internally rigid and well-predicted; high PAE between two blocks means their relative placement is uncertain even if each block individually is confident.